Protein AF-A0A7S3TJ96-F1 (afdb_monomer_lite)

Radius of gyration: 15.46 Å; chains: 1; bounding box: 41×33×34 Å

Secondary structure (DSSP, 8-state):
---BTTBS-EEE-SSHHHHHHHSSSSEEEEEEEEE---SEEEE-SS--TT--HHHHHHTT-SEEEEE-TTSGGGTT-S--EEEEES-GGGEEEEEEEEEE----TT-TTTTTS-SSS-S--B-SPPEEE-TTS------

Sequence (139 aa):
SPKGWCGSAIYFSPTAHETNIKALGGRGFIIEAVVNLGRILHEGPYCDRSMNEHKLKAMGYDSITLDRGRIAECKYLAHCYEYVIYDRNQIVSMKGYKWHGTKHWWDPNAALSPMDGEAGIPDDAPLELDPNAIIDDCR

Foldseek 3Di:
DPQDLQGDWDKDWPDPLLVQLVDDPSWDKDKDFDFQFFAEAEDELRHDSPHAPVVQVVVVGAKYKYWNQCHDSNVQGNTTIMITGHDLVRTPWMWMFTWDADNDSHPPCPVVPPVPDDGTDRPDDIDTDDSPDDPPDDD

Structure (mmCIF, N/CA/C/O backbone):
data_AF-A0A7S3TJ96-F1
#
_entry.id   AF-A0A7S3TJ96-F1
#
loop_
_atom_site.group_PDB
_atom_site.id
_atom_site.type_symbol
_atom_site.label_atom_id
_atom_site.label_alt_id
_atom_site.label_comp_id
_atom_site.label_asym_id
_atom_site.label_entity_id
_atom_site.label_seq_id
_atom_site.pdbx_PDB_ins_code
_atom_site.Cartn_x
_atom_site.Cartn_y
_atom_site.Cartn_z
_atom_site.occupancy
_atom_site.B_iso_or_equiv
_atom_site.auth_seq_id
_atom_site.auth_comp_id
_atom_site.auth_asym_id
_atom_site.auth_atom_id
_atom_site.pdbx_PDB_model_num
ATOM 1 N N . SER A 1 1 ? -0.689 17.940 1.305 1.00 41.00 1 SER A N 1
ATOM 2 C CA . SER A 1 1 ? 0.166 16.760 1.076 1.00 41.00 1 SER A CA 1
ATOM 3 C C . SER A 1 1 ? 0.336 16.498 -0.407 1.00 41.00 1 SER A C 1
ATOM 5 O O . SER A 1 1 ? -0.630 16.710 -1.141 1.00 41.00 1 SER A O 1
ATOM 7 N N . PRO A 1 2 ? 1.522 16.072 -0.879 1.00 54.25 2 PRO A N 1
ATOM 8 C CA . PRO A 1 2 ? 1.654 15.556 -2.238 1.00 54.25 2 PRO A CA 1
ATOM 9 C C . PRO A 1 2 ? 0.719 14.350 -2.405 1.00 54.25 2 PRO A C 1
ATOM 11 O O . PRO A 1 2 ? 0.603 13.520 -1.507 1.00 54.25 2 PRO A O 1
ATOM 14 N N . LYS A 1 3 ? -0.004 14.287 -3.527 1.00 70.88 3 LYS A N 1
ATOM 15 C CA . LYS A 1 3 ? -0.914 13.173 -3.827 1.00 70.88 3 LYS A CA 1
ATOM 16 C C . LYS A 1 3 ? -0.095 11.964 -4.276 1.00 70.88 3 LYS A C 1
ATOM 18 O O . LYS A 1 3 ? 0.653 12.098 -5.249 1.00 70.88 3 LYS A O 1
ATOM 23 N N . GLY A 1 4 ? -0.273 10.815 -3.623 1.00 83.19 4 GLY A N 1
ATOM 24 C CA . GLY A 1 4 ? 0.269 9.536 -4.088 1.00 83.19 4 GLY A CA 1
ATOM 25 C C . GLY A 1 4 ? -0.361 9.085 -5.412 1.00 83.19 4 GLY A C 1
ATOM 26 O O . GLY A 1 4 ? -1.162 9.812 -6.016 1.00 83.19 4 GLY A O 1
ATOM 27 N N . TRP A 1 5 ? 0.004 7.890 -5.878 1.00 91.12 5 TRP A N 1
ATOM 28 C CA . TRP A 1 5 ? -0.488 7.344 -7.150 1.00 91.12 5 TRP A CA 1
ATOM 29 C C . TRP A 1 5 ? -2.006 7.151 -7.162 1.00 91.12 5 TRP A C 1
ATOM 31 O O . TRP A 1 5 ? -2.644 7.492 -8.149 1.00 91.12 5 TRP A O 1
ATOM 41 N N . CYS A 1 6 ? -2.584 6.727 -6.040 1.00 94.56 6 CYS A N 1
ATOM 42 C CA . CYS A 1 6 ? -4.025 6.624 -5.815 1.00 94.56 6 CYS A CA 1
ATOM 43 C C . CYS A 1 6 ? -4.588 7.815 -5.018 1.00 94.56 6 CYS A C 1
ATOM 45 O O . CYS A 1 6 ? -5.568 7.687 -4.304 1.00 94.56 6 CYS A O 1
ATOM 47 N N . GLY A 1 7 ? -3.965 8.995 -5.055 1.00 94.06 7 GLY A N 1
ATOM 48 C CA . GLY A 1 7 ? -4.441 10.135 -4.263 1.00 94.06 7 GLY A CA 1
ATOM 49 C C . GLY A 1 7 ? -3.993 10.102 -2.795 1.00 94.06 7 GLY A C 1
ATOM 50 O O . GLY A 1 7 ? -2.930 9.566 -2.466 1.00 94.06 7 GLY A O 1
ATOM 51 N N . SER A 1 8 ? -4.750 10.777 -1.926 1.00 93.69 8 SER A N 1
ATOM 52 C CA . SER A 1 8 ? -4.420 10.956 -0.503 1.00 93.69 8 SER A CA 1
ATOM 53 C C . SER A 1 8 ? -4.883 9.746 0.307 1.00 93.69 8 SER A C 1
ATOM 55 O O . SER A 1 8 ? -6.051 9.666 0.675 1.00 93.69 8 SER A O 1
ATOM 57 N N . ALA A 1 9 ? -3.968 8.817 0.557 1.00 94.69 9 ALA A N 1
ATOM 58 C CA . ALA A 1 9 ? -4.238 7.523 1.174 1.00 94.69 9 ALA A CA 1
ATOM 59 C C . ALA A 1 9 ? -3.044 7.074 2.034 1.00 94.69 9 ALA A C 1
ATOM 61 O O . ALA A 1 9 ? -2.016 7.758 2.069 1.00 94.69 9 ALA A O 1
ATOM 62 N N . ILE A 1 10 ? -3.168 5.920 2.688 1.00 96.12 10 ILE A N 1
ATOM 63 C CA . ILE A 1 10 ? -2.078 5.269 3.422 1.00 96.12 10 ILE A CA 1
ATOM 64 C C . ILE A 1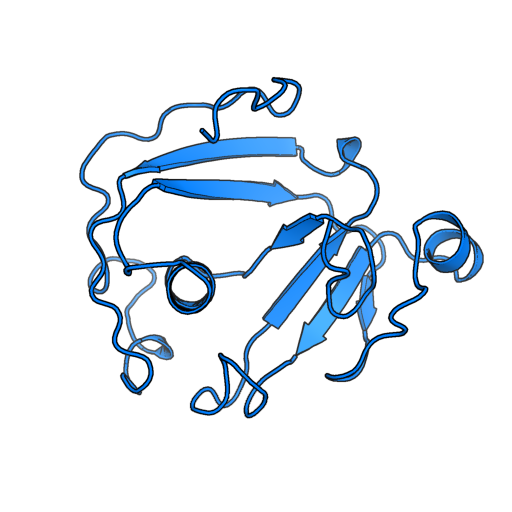 10 ? -1.539 4.133 2.549 1.00 96.12 10 ILE A C 1
ATOM 66 O O . ILE A 1 10 ? -2.308 3.283 2.101 1.00 96.12 10 ILE A O 1
ATOM 70 N N . TYR A 1 11 ? -0.231 4.141 2.292 1.00 95.62 11 TYR A N 1
ATOM 71 C CA . TYR A 1 11 ? 0.439 3.211 1.383 1.00 95.62 11 TYR A CA 1
ATOM 72 C C . TYR A 1 11 ? 1.380 2.305 2.171 1.00 95.62 11 TYR A C 1
ATOM 74 O O . TYR A 1 11 ? 2.209 2.790 2.941 1.00 95.62 11 TYR A O 1
ATOM 82 N N . PHE A 1 12 ? 1.290 1.005 1.923 1.00 96.44 12 PHE A N 1
ATOM 83 C CA . PHE A 1 12 ? 2.164 -0.010 2.497 1.00 96.44 12 PHE A CA 1
ATOM 84 C C . PHE A 1 12 ? 2.923 -0.715 1.383 1.00 96.44 12 PHE A C 1
ATOM 86 O O . PHE A 1 12 ? 2.353 -1.015 0.336 1.00 96.44 12 PHE A O 1
ATOM 93 N N . SER A 1 13 ? 4.202 -0.999 1.612 1.00 94.62 13 SER A N 1
ATOM 94 C CA . SER A 1 13 ? 4.948 -1.965 0.802 1.00 94.62 13 SER A CA 1
ATOM 95 C C . SER A 1 13 ? 5.014 -3.291 1.565 1.00 94.62 13 SER A C 1
ATOM 97 O O . SER A 1 13 ? 5.120 -3.257 2.792 1.00 94.62 13 SER A O 1
ATOM 99 N N . PRO A 1 14 ? 4.955 -4.452 0.893 1.00 91.94 14 PRO A N 1
ATOM 100 C CA . PRO A 1 14 ? 4.975 -5.742 1.579 1.00 91.94 14 PRO A CA 1
ATOM 101 C C . PRO A 1 14 ? 6.326 -6.066 2.223 1.00 91.94 14 PRO A C 1
ATOM 103 O O . PRO A 1 14 ? 6.390 -6.953 3.069 1.00 91.94 14 PRO A O 1
ATOM 106 N N . THR A 1 15 ? 7.401 -5.362 1.848 1.00 87.94 15 THR A N 1
ATOM 107 C CA . THR A 1 15 ? 8.738 -5.587 2.407 1.00 87.94 15 THR A CA 1
ATOM 108 C C . THR A 1 15 ? 9.385 -4.318 2.964 1.00 87.94 15 THR A C 1
ATOM 110 O O . THR A 1 15 ? 9.168 -3.193 2.492 1.00 87.94 15 THR A O 1
ATOM 113 N N . ALA A 1 16 ? 10.260 -4.509 3.955 1.00 86.75 16 ALA A N 1
ATOM 114 C CA . ALA A 1 16 ? 11.108 -3.449 4.495 1.00 86.75 16 ALA A CA 1
ATOM 115 C C . ALA A 1 16 ? 12.031 -2.855 3.417 1.00 86.75 16 ALA A C 1
ATOM 117 O O . ALA A 1 16 ? 12.238 -1.645 3.375 1.00 86.75 16 ALA A O 1
ATOM 118 N N . HIS A 1 17 ? 12.523 -3.681 2.487 1.00 81.62 17 HIS A N 1
ATOM 119 C CA . HIS A 1 17 ? 13.337 -3.221 1.364 1.00 81.62 17 HIS A CA 1
ATOM 120 C C . HIS A 1 17 ? 12.568 -2.258 0.447 1.00 81.62 17 HIS A C 1
ATOM 122 O O . HIS A 1 17 ? 13.033 -1.148 0.186 1.00 81.62 17 HIS A O 1
ATOM 128 N N . GLU A 1 18 ? 11.368 -2.634 -0.002 1.00 85.44 18 GLU A N 1
ATOM 129 C CA . GLU A 1 18 ? 10.531 -1.762 -0.837 1.00 85.44 18 GLU A CA 1
ATOM 130 C C . GLU A 1 18 ? 10.073 -0.499 -0.094 1.00 85.44 18 GLU A C 1
ATOM 132 O O . GLU A 1 18 ? 9.809 0.530 -0.720 1.00 85.44 18 GLU A O 1
ATOM 137 N N . THR A 1 19 ? 9.998 -0.548 1.235 1.00 88.31 19 THR A N 1
ATOM 138 C CA . THR A 1 19 ? 9.797 0.645 2.067 1.00 88.31 19 THR A CA 1
ATOM 139 C C . THR A 1 19 ? 11.055 1.522 2.060 1.00 88.31 19 THR A C 1
ATOM 141 O O . THR A 1 19 ? 10.984 2.730 1.836 1.00 88.31 19 THR A O 1
ATOM 144 N N . ASN A 1 20 ? 12.237 0.921 2.206 1.00 84.88 20 ASN A N 1
ATOM 145 C CA . ASN A 1 20 ? 13.524 1.613 2.233 1.00 84.88 20 ASN A CA 1
ATOM 146 C C . ASN A 1 20 ? 13.877 2.309 0.905 1.00 84.88 20 ASN A C 1
ATOM 148 O O . ASN A 1 20 ? 14.415 3.415 0.928 1.00 84.88 20 ASN A O 1
ATOM 152 N N . ILE A 1 21 ? 13.545 1.733 -0.260 1.00 83.38 21 ILE A N 1
ATOM 153 C CA . ILE A 1 21 ? 13.783 2.410 -1.555 1.00 83.38 21 ILE A CA 1
ATOM 154 C C . ILE A 1 21 ? 13.001 3.732 -1.675 1.00 83.38 21 ILE A C 1
ATOM 156 O O . ILE A 1 21 ? 13.443 4.642 -2.382 1.00 83.38 21 ILE A O 1
ATOM 160 N N . LYS A 1 22 ? 11.870 3.849 -0.961 1.00 82.25 22 LYS A N 1
ATOM 161 C CA . LYS A 1 22 ? 11.012 5.045 -0.904 1.00 82.25 22 LYS A CA 1
ATOM 162 C C . LYS A 1 22 ? 11.477 6.044 0.163 1.00 82.25 22 LYS A C 1
ATOM 164 O O . LYS A 1 22 ? 11.104 7.214 0.107 1.00 82.25 22 LYS A O 1
ATOM 169 N N . ALA A 1 23 ? 12.316 5.613 1.105 1.00 82.44 23 ALA A N 1
ATOM 170 C CA . ALA A 1 23 ? 12.817 6.448 2.186 1.00 82.44 23 ALA A CA 1
ATOM 171 C C . ALA A 1 23 ? 13.866 7.476 1.717 1.00 82.44 23 ALA A C 1
ATOM 173 O O . ALA A 1 23 ? 14.649 7.283 0.770 1.00 82.44 23 ALA A O 1
ATOM 174 N N . LEU A 1 24 ? 13.921 8.596 2.439 1.00 77.06 24 LEU A N 1
ATOM 175 C CA . LEU A 1 24 ? 14.969 9.600 2.288 1.00 77.06 24 LEU A CA 1
ATOM 176 C C . LEU A 1 24 ? 16.196 9.161 3.102 1.00 77.06 24 LEU A C 1
ATOM 178 O O . LEU A 1 24 ? 16.121 9.001 4.311 1.00 77.06 24 LEU A O 1
ATOM 182 N N . GLY A 1 25 ? 17.337 8.947 2.442 1.00 70.88 25 GLY A N 1
ATOM 183 C CA . GLY A 1 25 ? 18.625 8.713 3.117 1.00 70.88 25 GLY A CA 1
ATOM 184 C C . GLY A 1 25 ? 18.935 7.277 3.568 1.00 70.88 25 GLY A C 1
ATOM 185 O O . GLY A 1 25 ? 20.056 7.033 4.003 1.00 70.88 25 GLY A O 1
ATOM 186 N N . GLY A 1 26 ? 18.010 6.319 3.427 1.00 70.25 26 GLY A N 1
ATOM 187 C CA . GLY A 1 26 ? 18.255 4.885 3.686 1.00 70.25 26 GLY A CA 1
ATOM 188 C C . GLY A 1 26 ? 18.429 4.491 5.159 1.00 70.25 26 GLY A C 1
ATOM 189 O O . GLY A 1 26 ? 18.628 3.321 5.464 1.00 70.25 26 GLY A O 1
ATOM 190 N N . ARG A 1 27 ? 18.339 5.454 6.078 1.00 77.12 27 ARG A N 1
ATOM 191 C CA . ARG A 1 27 ? 18.403 5.260 7.529 1.00 77.12 27 ARG A CA 1
ATOM 192 C C . ARG A 1 27 ? 17.190 5.917 8.167 1.00 77.12 27 ARG A C 1
ATOM 194 O O . ARG A 1 27 ? 16.749 6.959 7.687 1.00 77.12 27 ARG A O 1
ATOM 201 N N . GLY A 1 28 ? 16.680 5.341 9.247 1.00 83.06 28 GLY A N 1
ATOM 202 C CA . GLY A 1 28 ? 15.552 5.912 9.971 1.00 83.06 28 GLY A CA 1
ATOM 203 C C . GLY A 1 28 ? 14.792 4.861 10.757 1.00 83.06 28 GLY A C 1
ATOM 204 O O . GLY A 1 28 ? 15.383 4.076 11.492 1.00 83.06 28 GLY A O 1
ATOM 205 N N . PHE A 1 29 ? 13.477 4.865 10.602 1.00 86.88 29 PHE A N 1
ATOM 206 C CA . PHE A 1 29 ? 12.568 3.995 11.327 1.00 86.88 29 PHE A CA 1
ATOM 207 C C . PHE A 1 29 ? 11.557 3.413 10.341 1.00 86.88 29 PHE A C 1
ATOM 209 O O . PHE A 1 29 ? 11.007 4.152 9.522 1.00 86.88 29 PHE A O 1
ATOM 216 N N . ILE A 1 30 ? 11.341 2.101 10.391 1.00 88.81 30 ILE A N 1
ATOM 217 C CA . ILE A 1 30 ? 10.302 1.431 9.607 1.00 88.81 30 ILE A CA 1
ATOM 218 C C . ILE A 1 30 ? 9.165 1.054 10.545 1.00 88.81 30 ILE A C 1
ATOM 220 O O . ILE A 1 30 ? 9.392 0.569 11.652 1.00 88.81 30 ILE A O 1
ATOM 224 N N . ILE A 1 31 ? 7.941 1.277 10.071 1.00 93.19 31 ILE A N 1
ATOM 225 C CA . ILE A 1 31 ? 6.718 0.813 10.712 1.00 93.19 31 ILE A CA 1
ATOM 226 C C . ILE A 1 31 ? 6.233 -0.415 9.949 1.00 93.19 31 ILE A C 1
ATOM 228 O O . ILE A 1 31 ? 5.957 -0.343 8.752 1.00 93.19 31 ILE A O 1
ATOM 232 N N . GLU A 1 32 ? 6.105 -1.529 10.654 1.00 93.12 32 GLU A N 1
ATOM 233 C CA . GLU A 1 32 ? 5.421 -2.725 10.186 1.00 93.12 32 GLU A CA 1
ATOM 234 C C . GLU A 1 32 ? 3.990 -2.707 10.722 1.00 93.12 32 GLU A C 1
ATOM 236 O O . GLU A 1 32 ? 3.767 -2.489 11.915 1.00 93.12 32 GLU A O 1
ATOM 241 N N . ALA A 1 33 ? 3.020 -2.926 9.839 1.00 95.69 33 ALA A N 1
ATOM 242 C CA . ALA A 1 33 ? 1.609 -2.896 10.185 1.00 95.69 33 ALA A CA 1
ATOM 243 C C . ALA A 1 33 ? 0.912 -4.183 9.749 1.00 95.69 33 ALA A C 1
ATOM 245 O O . ALA A 1 33 ? 1.144 -4.686 8.648 1.00 95.69 33 ALA A O 1
ATOM 246 N N . VAL A 1 34 ? 0.002 -4.671 10.588 1.00 97.31 34 VAL A N 1
ATOM 247 C CA . VAL A 1 34 ? -0.997 -5.659 10.181 1.00 97.31 34 VAL A CA 1
ATOM 248 C C . VAL A 1 34 ? -2.216 -4.893 9.690 1.00 97.31 34 VAL A C 1
ATOM 250 O O . VAL A 1 34 ? -2.807 -4.116 10.438 1.00 97.31 34 VAL A O 1
ATOM 253 N N . VAL A 1 35 ? -2.591 -5.099 8.428 1.00 97.56 35 VAL A N 1
ATOM 254 C CA . VAL A 1 35 ? -3.652 -4.335 7.761 1.00 97.56 35 VAL A CA 1
ATOM 255 C C . VAL A 1 35 ? -4.731 -5.276 7.235 1.00 97.56 35 VAL A C 1
ATOM 257 O O . VAL A 1 35 ? -4.443 -6.252 6.546 1.00 97.56 35 VAL A O 1
ATOM 260 N N . ASN A 1 36 ? -5.991 -4.967 7.527 1.00 98.25 36 ASN A N 1
ATOM 261 C CA . ASN A 1 36 ? -7.147 -5.633 6.948 1.00 98.25 36 ASN A CA 1
ATOM 262 C C . ASN A 1 36 ? -7.474 -5.040 5.570 1.00 98.25 36 ASN A C 1
ATOM 264 O O . ASN A 1 36 ? -8.048 -3.955 5.449 1.00 98.25 36 ASN A O 1
ATOM 268 N N . LEU A 1 37 ? -7.125 -5.777 4.519 1.00 98.00 37 LEU A N 1
ATOM 269 C CA . LEU A 1 37 ? -7.293 -5.326 3.137 1.00 98.00 37 LEU A CA 1
ATOM 270 C C . LEU A 1 37 ? -8.711 -5.534 2.584 1.00 98.00 37 LEU A C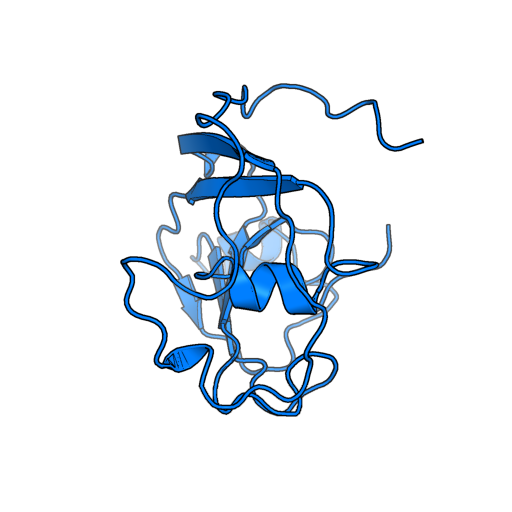 1
ATOM 272 O O . LEU A 1 37 ? -9.068 -4.892 1.596 1.00 98.00 37 LEU A O 1
ATOM 276 N N . GLY A 1 38 ? -9.531 -6.389 3.202 1.00 98.19 38 GLY A N 1
ATOM 277 C CA . GLY A 1 38 ? -10.878 -6.692 2.711 1.00 98.19 38 GLY A CA 1
ATOM 278 C C . GLY A 1 38 ? -10.898 -7.093 1.227 1.00 98.19 38 GLY A C 1
ATOM 279 O O . GLY A 1 38 ? -10.065 -7.879 0.773 1.00 98.19 38 GLY A O 1
ATOM 280 N N . ARG A 1 39 ? -11.856 -6.556 0.459 1.00 98.56 39 ARG A N 1
ATOM 281 C CA . ARG A 1 39 ? -11.912 -6.738 -1.000 1.00 98.56 39 ARG A CA 1
ATOM 282 C C . ARG A 1 39 ? -10.924 -5.805 -1.691 1.00 98.56 39 ARG A C 1
ATOM 284 O O . ARG A 1 39 ? -11.066 -4.586 -1.620 1.00 98.56 39 ARG A O 1
ATOM 291 N N . ILE A 1 40 ? -9.967 -6.382 -2.406 1.00 98.44 40 ILE A N 1
ATOM 292 C CA . ILE A 1 40 ? -8.890 -5.635 -3.060 1.00 98.44 40 ILE A CA 1
ATOM 293 C C . ILE A 1 40 ? -9.280 -5.307 -4.503 1.00 98.44 40 ILE A C 1
ATOM 295 O O . ILE A 1 40 ? -9.618 -6.200 -5.283 1.00 98.44 40 ILE A O 1
ATOM 299 N N . LEU A 1 41 ? -9.216 -4.028 -4.865 1.00 98.25 41 LEU A N 1
ATOM 300 C CA . LEU A 1 41 ? -9.218 -3.593 -6.257 1.00 98.25 41 LEU A CA 1
ATOM 301 C C . LEU A 1 41 ? -7.798 -3.732 -6.814 1.00 98.25 41 LEU A C 1
ATOM 303 O O . LEU A 1 41 ? -6.859 -3.149 -6.277 1.00 98.25 41 LEU A O 1
ATOM 307 N N . HIS A 1 42 ? -7.639 -4.492 -7.893 1.00 97.44 42 HIS A N 1
ATOM 308 C CA . HIS A 1 42 ? -6.357 -4.629 -8.578 1.00 97.44 42 HIS A CA 1
ATOM 309 C C . HIS A 1 42 ? -6.252 -3.571 -9.673 1.00 97.44 42 HIS A C 1
ATOM 311 O O . HIS A 1 42 ? -6.967 -3.642 -10.672 1.00 97.44 42 HIS A O 1
ATOM 317 N N . GLU A 1 43 ? -5.368 -2.600 -9.475 1.00 94.31 43 GLU A N 1
ATOM 318 C CA . GLU A 1 43 ? -5.107 -1.526 -10.428 1.00 94.31 43 GLU A CA 1
ATOM 319 C C . GLU A 1 43 ? -3.805 -1.759 -11.196 1.00 94.31 43 GLU A C 1
ATOM 321 O O . GLU A 1 43 ? -2.895 -2.472 -10.761 1.00 94.31 43 GLU A O 1
ATOM 326 N N . GLY A 1 44 ? -3.707 -1.113 -12.358 1.00 89.69 44 GLY A N 1
ATOM 327 C CA . GLY A 1 44 ? -2.441 -0.994 -13.073 1.00 89.69 44 GLY A CA 1
ATOM 328 C C . GLY A 1 44 ? -1.433 -0.101 -12.328 1.00 89.69 44 GLY A C 1
ATOM 329 O O . GLY A 1 44 ? -1.752 0.508 -11.306 1.00 89.69 44 GLY A O 1
ATOM 330 N N . PRO A 1 45 ? -0.213 0.069 -12.869 1.00 87.94 45 PRO A N 1
ATOM 331 C CA . PRO A 1 45 ? 0.832 0.876 -12.228 1.00 87.94 45 PRO A CA 1
ATOM 332 C C . PRO A 1 45 ? 0.475 2.364 -12.066 1.00 87.94 45 PRO A C 1
ATOM 334 O O . PRO A 1 45 ? 1.127 3.088 -11.311 1.00 87.94 45 PRO A O 1
ATOM 337 N N . TYR A 1 46 ? -0.534 2.830 -12.804 1.00 88.31 46 TYR A N 1
ATOM 338 C CA . TYR A 1 46 ? -1.028 4.199 -12.794 1.00 88.31 46 TYR A CA 1
ATOM 339 C C . TYR A 1 46 ? -2.483 4.206 -12.326 1.00 88.31 46 TYR A C 1
ATOM 341 O O . TYR A 1 46 ? -3.404 4.019 -13.113 1.00 88.31 46 TYR A O 1
ATOM 349 N N . CYS A 1 47 ? -2.666 4.418 -11.029 1.00 91.00 47 CYS A N 1
ATOM 350 C CA . CYS A 1 47 ? -3.970 4.542 -10.386 1.00 91.00 47 CYS A CA 1
ATOM 351 C C . CYS A 1 47 ? -4.616 5.917 -10.666 1.00 91.00 47 CYS A C 1
ATOM 353 O O . CYS A 1 47 ? -3.925 6.886 -11.006 1.00 91.00 47 CYS A O 1
ATOM 355 N N . ASP A 1 48 ? -5.941 6.037 -10.503 1.00 92.12 48 ASP A N 1
ATOM 356 C CA . ASP A 1 48 ? -6.622 7.341 -10.534 1.00 92.12 48 ASP A CA 1
ATOM 357 C C . ASP A 1 48 ? -6.083 8.227 -9.397 1.00 92.12 48 ASP A C 1
ATOM 359 O O . ASP A 1 48 ? -6.339 8.000 -8.215 1.00 92.12 48 ASP A O 1
ATOM 363 N N . ARG A 1 49 ? -5.373 9.307 -9.743 1.00 92.44 49 ARG A N 1
ATOM 364 C CA . ARG A 1 49 ? -4.805 10.250 -8.758 1.00 92.44 49 ARG A CA 1
ATOM 365 C C . ARG A 1 49 ? -5.857 11.039 -7.976 1.00 92.44 49 ARG A C 1
ATOM 367 O O . ARG A 1 49 ? -5.516 11.770 -7.042 1.00 92.44 49 ARG A O 1
ATOM 374 N N . SER A 1 50 ? -7.117 10.959 -8.392 1.00 94.75 50 SER A N 1
ATOM 375 C CA . SER A 1 50 ? -8.278 11.504 -7.695 1.00 94.75 50 SER A CA 1
ATOM 376 C C . SER A 1 50 ? -9.089 10.433 -6.958 1.00 94.75 50 SER A C 1
ATOM 378 O O . SER A 1 50 ? -10.201 10.730 -6.508 1.00 94.75 50 SER A O 1
ATOM 380 N N . MET A 1 51 ? -8.565 9.209 -6.845 1.00 95.94 51 MET A N 1
ATOM 381 C CA . MET A 1 51 ? -9.164 8.146 -6.048 1.00 95.94 51 MET A CA 1
ATOM 382 C C . MET A 1 51 ? -9.241 8.560 -4.572 1.00 95.94 51 MET A C 1
ATOM 384 O O . MET A 1 51 ? -8.437 9.349 -4.066 1.00 95.94 51 MET A O 1
ATOM 388 N N . ASN A 1 52 ? -10.301 8.101 -3.915 1.00 96.56 52 ASN A N 1
ATOM 389 C CA . ASN A 1 52 ? -10.592 8.337 -2.508 1.00 96.56 52 ASN A CA 1
ATOM 390 C C . ASN A 1 52 ? -11.452 7.187 -1.964 1.00 96.56 52 ASN A C 1
ATOM 392 O O . ASN A 1 52 ? -11.945 6.360 -2.735 1.00 96.56 52 ASN A O 1
ATOM 396 N N . GLU A 1 53 ? -11.669 7.168 -0.648 1.00 96.81 53 GLU A N 1
ATOM 397 C CA . GLU A 1 53 ? -12.472 6.138 0.019 1.00 96.81 53 GLU A CA 1
ATOM 398 C C . GLU A 1 53 ? -13.874 5.995 -0.584 1.00 96.81 53 GLU A C 1
ATOM 400 O O . GLU A 1 53 ? -14.316 4.887 -0.876 1.00 96.81 53 GLU A O 1
ATOM 405 N N . HIS A 1 54 ? -14.566 7.115 -0.813 1.00 97.81 54 HIS A N 1
ATOM 406 C CA . HIS A 1 54 ? -15.944 7.110 -1.298 1.00 97.81 54 HIS A CA 1
ATOM 407 C C . HIS A 1 54 ? -16.066 6.428 -2.667 1.00 97.81 54 HIS A C 1
ATOM 409 O O . HIS A 1 54 ? -16.932 5.576 -2.854 1.00 97.81 54 HIS A O 1
ATOM 415 N N . LYS A 1 55 ? -15.172 6.758 -3.607 1.00 97.81 55 LYS A N 1
ATOM 416 C CA . LYS A 1 55 ? -15.109 6.109 -4.924 1.00 97.81 55 LYS A CA 1
ATOM 417 C C . LYS A 1 55 ? -14.816 4.616 -4.798 1.00 97.81 55 LYS A C 1
ATOM 419 O O . LYS A 1 55 ? -15.521 3.813 -5.402 1.00 97.81 55 LYS A O 1
ATOM 424 N N . LEU A 1 56 ? -13.822 4.247 -3.988 1.00 98.19 56 LEU A N 1
ATOM 425 C CA . LEU A 1 56 ? -13.425 2.851 -3.812 1.00 98.19 56 LEU A CA 1
ATOM 426 C C . LEU A 1 56 ? -14.573 2.005 -3.236 1.00 98.19 56 LEU A C 1
ATOM 428 O O . LEU A 1 56 ? -14.887 0.932 -3.753 1.00 98.19 56 LEU A O 1
ATOM 432 N N . LYS A 1 57 ? -15.260 2.528 -2.216 1.00 98.12 57 LYS A N 1
ATOM 433 C CA . LYS A 1 57 ? -16.423 1.878 -1.601 1.00 98.12 57 LYS A CA 1
ATOM 434 C C . LYS A 1 57 ? -17.610 1.803 -2.559 1.00 98.12 57 LYS A C 1
ATOM 436 O O . LYS A 1 57 ? -18.282 0.776 -2.588 1.00 98.12 57 LYS A O 1
ATOM 441 N N . ALA A 1 58 ? -17.840 2.831 -3.381 1.00 98.38 58 ALA A N 1
ATOM 442 C CA . ALA A 1 58 ? -18.874 2.809 -4.420 1.00 98.38 58 ALA A CA 1
ATOM 443 C C . ALA A 1 58 ? -18.616 1.728 -5.487 1.00 98.38 58 ALA A C 1
ATOM 445 O O . ALA A 1 58 ? -19.562 1.156 -6.023 1.00 98.38 58 ALA A O 1
ATOM 446 N N . MET A 1 59 ? -17.348 1.403 -5.753 1.00 98.06 59 MET A N 1
ATOM 447 C CA . MET A 1 59 ? -16.949 0.275 -6.606 1.00 98.06 59 MET A CA 1
ATOM 448 C C . MET A 1 59 ? -17.054 -1.086 -5.896 1.00 98.06 59 MET A C 1
ATOM 450 O O . MET A 1 59 ? -16.910 -2.123 -6.537 1.00 98.06 59 MET A O 1
ATOM 454 N N . GLY A 1 60 ? -17.319 -1.104 -4.586 1.00 98.44 60 GLY A N 1
ATOM 455 C CA . GLY A 1 60 ? -17.435 -2.325 -3.795 1.00 98.44 60 GLY A CA 1
ATOM 456 C C . GLY A 1 60 ? -16.097 -2.898 -3.332 1.00 98.44 60 GLY A C 1
ATOM 457 O O . GLY A 1 60 ? -16.013 -4.104 -3.119 1.00 98.44 60 GLY A O 1
ATOM 458 N N . TYR A 1 61 ? -15.070 -2.068 -3.160 1.00 98.75 61 TYR A N 1
ATOM 459 C CA . TYR A 1 61 ? -13.758 -2.490 -2.667 1.00 98.75 61 TYR A CA 1
ATOM 460 C C . TYR A 1 61 ? -13.390 -1.780 -1.360 1.00 98.75 61 TYR A C 1
ATOM 462 O O . TYR A 1 61 ? -13.962 -0.750 -1.002 1.00 98.75 61 TYR A O 1
ATOM 470 N N . ASP A 1 62 ? -12.438 -2.358 -0.635 1.00 98.56 62 ASP A N 1
ATOM 471 C CA . ASP A 1 62 ? -11.972 -1.903 0.677 1.00 98.56 62 ASP A CA 1
ATOM 472 C C . ASP A 1 62 ? -10.509 -1.444 0.653 1.00 98.56 62 ASP A C 1
ATOM 474 O O . ASP A 1 62 ? -10.095 -0.645 1.489 1.00 98.56 62 ASP A O 1
ATOM 478 N N . SER A 1 63 ? -9.725 -1.920 -0.312 1.00 98.62 63 SER A N 1
ATOM 479 C CA . SER A 1 63 ? -8.341 -1.500 -0.539 1.00 98.62 63 SER A CA 1
ATOM 480 C C . SER A 1 63 ? -7.984 -1.571 -2.023 1.00 98.62 63 SER A C 1
ATOM 482 O O . SER A 1 63 ? -8.756 -2.082 -2.838 1.00 98.62 63 SER A O 1
ATOM 484 N N . ILE A 1 64 ? -6.816 -1.041 -2.377 1.00 98.50 64 ILE A N 1
ATOM 485 C CA . ILE A 1 64 ? -6.244 -1.136 -3.722 1.00 98.50 64 ILE A CA 1
ATOM 486 C C . ILE A 1 64 ? -4.895 -1.837 -3.620 1.00 98.50 64 ILE A C 1
ATOM 488 O O . ILE A 1 64 ? -4.133 -1.574 -2.689 1.00 98.50 64 ILE A O 1
ATOM 492 N N . THR A 1 65 ? -4.576 -2.683 -4.593 1.00 97.69 65 THR A N 1
ATOM 493 C CA . THR A 1 65 ? -3.195 -3.084 -4.855 1.00 97.69 65 THR A CA 1
ATOM 494 C C . THR A 1 65 ? -2.760 -2.604 -6.229 1.00 97.69 65 THR A C 1
ATOM 496 O O . THR A 1 65 ? -3.545 -2.616 -7.179 1.00 97.69 65 THR A O 1
ATOM 499 N N . LEU A 1 66 ? -1.508 -2.173 -6.317 1.00 95.06 66 LEU A N 1
ATOM 500 C CA . LEU A 1 66 ? -0.856 -1.802 -7.562 1.00 95.06 66 LEU A CA 1
ATOM 501 C C . LEU A 1 66 ? 0.547 -2.399 -7.603 1.00 95.06 66 LEU A C 1
ATOM 503 O O . LEU A 1 66 ? 1.212 -2.517 -6.575 1.00 95.06 66 LEU A O 1
ATOM 507 N N . ASP A 1 67 ? 1.002 -2.735 -8.804 1.00 94.12 67 ASP A N 1
ATOM 508 C CA . ASP A 1 67 ? 2.384 -3.120 -9.067 1.00 94.12 67 ASP A CA 1
ATOM 509 C C . ASP A 1 67 ? 3.073 -2.013 -9.864 1.00 94.12 67 ASP A C 1
ATOM 511 O O . ASP A 1 67 ? 2.716 -1.744 -11.011 1.00 94.12 67 ASP A O 1
ATOM 515 N N . ARG A 1 68 ? 4.062 -1.357 -9.250 1.00 92.06 68 ARG A N 1
ATOM 516 C CA . ARG A 1 68 ? 4.849 -0.281 -9.872 1.00 92.06 68 ARG A CA 1
ATOM 517 C C . ARG A 1 68 ? 6.232 -0.724 -10.318 1.00 92.06 68 ARG A C 1
ATOM 519 O O . ARG A 1 68 ? 7.110 0.123 -10.507 1.00 92.06 68 ARG A O 1
ATOM 526 N N . GLY A 1 69 ? 6.447 -2.027 -10.484 1.00 91.75 69 GLY A N 1
ATOM 527 C CA . GLY A 1 69 ? 7.667 -2.555 -11.079 1.00 91.75 69 GLY A CA 1
ATOM 528 C C . GLY A 1 69 ? 8.053 -1.777 -12.340 1.00 91.75 69 GLY A C 1
ATOM 529 O O . GLY A 1 69 ? 7.209 -1.396 -13.152 1.00 91.75 69 GLY A O 1
ATOM 530 N N . ARG A 1 70 ? 9.349 -1.498 -12.491 1.00 89.44 70 ARG A N 1
ATOM 531 C CA . ARG A 1 70 ? 9.930 -0.749 -13.621 1.00 89.44 70 ARG A CA 1
ATOM 532 C C . ARG A 1 70 ? 9.515 0.725 -13.731 1.00 89.44 70 ARG A C 1
ATOM 534 O O . ARG A 1 70 ? 9.886 1.376 -14.708 1.00 89.44 70 ARG A O 1
ATOM 541 N N . ILE A 1 71 ? 8.838 1.291 -12.731 1.00 89.25 71 ILE A N 1
ATOM 542 C CA . ILE A 1 71 ? 8.369 2.684 -12.754 1.00 89.25 71 ILE A CA 1
ATOM 543 C C . ILE A 1 71 ? 8.945 3.481 -11.580 1.00 89.25 71 ILE A C 1
ATOM 545 O O . ILE A 1 71 ? 8.961 3.031 -10.437 1.00 89.25 71 ILE A O 1
ATOM 549 N N . ALA A 1 72 ? 9.397 4.705 -11.880 1.00 87.31 72 ALA A N 1
ATOM 550 C CA . ALA A 1 72 ? 9.890 5.687 -10.913 1.00 87.31 72 ALA A CA 1
ATOM 551 C C . ALA A 1 72 ? 10.966 5.119 -9.961 1.00 87.31 72 ALA A C 1
ATOM 553 O O . ALA A 1 72 ? 12.013 4.658 -10.422 1.00 87.31 72 ALA A O 1
ATOM 554 N N . GLU A 1 73 ? 10.751 5.172 -8.648 1.00 83.94 73 GLU A N 1
ATOM 555 C CA . GLU A 1 73 ? 11.680 4.661 -7.638 1.00 83.94 73 GLU A CA 1
ATOM 556 C C . GLU A 1 73 ? 11.859 3.136 -7.691 1.00 83.94 73 GLU A C 1
ATOM 558 O O . GLU A 1 73 ? 12.892 2.635 -7.256 1.00 83.94 73 GLU A O 1
ATOM 563 N N . CYS A 1 74 ? 10.919 2.412 -8.304 1.00 86.25 74 CYS A N 1
ATOM 564 C CA . CYS A 1 74 ? 10.976 0.966 -8.493 1.00 86.25 74 CYS A CA 1
ATOM 565 C C . CYS A 1 74 ? 11.510 0.556 -9.881 1.00 86.25 74 CYS A C 1
ATOM 567 O O . CYS A 1 74 ? 11.330 -0.588 -10.297 1.00 86.25 74 CYS A O 1
ATOM 569 N N . LYS A 1 75 ? 12.165 1.459 -10.633 1.00 86.81 75 LYS A N 1
ATOM 570 C CA . LYS A 1 75 ? 12.584 1.214 -12.033 1.00 86.81 75 LYS A CA 1
ATOM 571 C C . LYS A 1 75 ? 13.457 -0.030 -12.271 1.00 86.81 75 LYS A C 1
ATOM 573 O O . LYS A 1 75 ? 13.511 -0.514 -13.399 1.00 86.81 75 LYS A O 1
ATOM 578 N N . TYR A 1 76 ? 14.127 -0.539 -11.238 1.00 83.50 76 TYR A N 1
ATOM 579 C CA . TYR A 1 76 ? 14.992 -1.724 -11.317 1.00 83.50 76 TYR A CA 1
ATOM 580 C C . TYR A 1 76 ? 14.363 -2.992 -10.737 1.00 83.50 76 TYR A C 1
ATOM 582 O O . TYR A 1 76 ? 14.954 -4.061 -10.842 1.00 83.50 76 TYR A O 1
ATOM 590 N N . LEU A 1 77 ? 13.162 -2.890 -10.169 1.00 82.44 77 LEU A N 1
ATOM 591 C CA . LEU A 1 77 ? 12.429 -4.033 -9.649 1.00 82.44 77 LEU A CA 1
ATOM 592 C C . LEU A 1 77 ? 11.450 -4.538 -10.709 1.00 82.44 77 LEU A C 1
ATOM 594 O O . LEU A 1 77 ? 10.770 -3.745 -11.366 1.00 82.44 77 LEU A O 1
ATOM 598 N N . ALA A 1 78 ? 11.384 -5.860 -10.887 1.00 87.62 78 ALA A N 1
ATOM 599 C CA . ALA A 1 78 ? 10.407 -6.482 -11.781 1.00 87.62 78 ALA A CA 1
ATOM 600 C C . ALA A 1 78 ? 8.974 -6.262 -11.279 1.00 87.62 78 ALA A C 1
ATOM 602 O O . ALA A 1 78 ? 8.099 -5.966 -12.087 1.00 87.62 78 ALA A O 1
ATOM 603 N N . HIS A 1 79 ? 8.798 -6.337 -9.959 1.00 87.94 79 HIS A N 1
ATOM 604 C CA . HIS A 1 79 ? 7.566 -6.052 -9.236 1.00 87.94 79 HIS A CA 1
ATOM 605 C C . HIS A 1 79 ? 7.868 -5.094 -8.085 1.00 87.94 79 HIS A C 1
ATOM 607 O O . HIS A 1 79 ? 8.949 -5.151 -7.502 1.00 87.94 79 HIS A O 1
ATOM 613 N N . CYS A 1 80 ? 6.934 -4.206 -7.778 1.00 90.12 80 CYS A N 1
ATOM 614 C CA . CYS A 1 80 ? 7.013 -3.286 -6.650 1.00 90.12 80 CYS A CA 1
ATOM 615 C C . CYS A 1 80 ? 5.598 -3.034 -6.152 1.00 90.12 80 CYS A C 1
ATOM 617 O O . CYS A 1 80 ? 4.926 -2.104 -6.611 1.00 90.12 80 CYS A O 1
ATOM 619 N N . TYR A 1 81 ? 5.126 -3.921 -5.284 1.00 93.50 81 TYR A N 1
ATOM 620 C CA . TYR A 1 81 ? 3.733 -3.904 -4.869 1.00 93.50 81 TYR A CA 1
ATOM 621 C C . TYR A 1 81 ? 3.489 -2.822 -3.824 1.00 93.50 81 TYR A C 1
ATOM 623 O O . TYR A 1 81 ? 4.288 -2.605 -2.912 1.00 93.50 81 TYR A O 1
ATOM 631 N N . GLU A 1 82 ? 2.341 -2.169 -3.935 1.00 94.88 82 GLU A N 1
ATOM 632 C CA . GLU A 1 82 ? 1.804 -1.315 -2.887 1.00 94.88 82 GLU A CA 1
ATOM 633 C C . GLU A 1 82 ? 0.379 -1.739 -2.552 1.00 94.88 82 GLU A C 1
ATOM 635 O O . GLU A 1 82 ? -0.401 -2.113 -3.431 1.00 94.88 82 GLU A O 1
ATOM 640 N N . TYR A 1 83 ? 0.044 -1.648 -1.269 1.00 97.62 83 TYR A N 1
ATOM 641 C CA . TYR A 1 83 ? -1.309 -1.804 -0.755 1.00 97.62 83 TYR A CA 1
ATOM 642 C C . TYR A 1 83 ? -1.781 -0.470 -0.205 1.00 97.62 83 TYR A C 1
ATOM 644 O O . TYR A 1 83 ? -1.076 0.178 0.570 1.00 97.62 83 TYR A O 1
ATOM 652 N N . VAL A 1 84 ? -2.970 -0.054 -0.622 1.00 97.75 84 VAL A N 1
ATOM 653 C CA . VAL A 1 84 ? -3.510 1.270 -0.338 1.00 97.75 84 VAL A CA 1
ATOM 654 C C . VAL A 1 84 ? -4.831 1.133 0.393 1.00 97.75 84 VAL A C 1
ATOM 656 O O . VAL A 1 84 ? -5.753 0.475 -0.092 1.00 97.75 84 VAL A O 1
ATOM 659 N N . ILE A 1 85 ? -4.929 1.801 1.537 1.00 98.19 85 ILE A N 1
ATOM 660 C CA . ILE A 1 85 ? -6.165 1.943 2.310 1.00 98.19 85 ILE A CA 1
ATOM 661 C C . ILE A 1 85 ? -6.493 3.424 2.482 1.00 98.19 85 ILE A C 1
ATOM 663 O O . ILE A 1 85 ? -5.603 4.281 2.462 1.00 98.19 85 ILE A O 1
ATOM 667 N N . TYR A 1 86 ? -7.771 3.720 2.696 1.00 97.00 86 TYR A N 1
ATOM 668 C CA . TYR A 1 86 ? -8.222 5.072 3.034 1.00 97.00 86 TYR A CA 1
ATOM 669 C C . TYR A 1 86 ? -8.755 5.177 4.462 1.00 97.00 86 TYR A C 1
ATOM 671 O O . TYR A 1 86 ? -8.683 6.258 5.043 1.00 97.00 86 TYR A O 1
ATOM 679 N N . ASP A 1 87 ? -9.236 4.073 5.039 1.00 96.25 87 ASP A N 1
ATOM 680 C CA . ASP A 1 87 ? -9.729 4.035 6.411 1.00 96.25 87 ASP A CA 1
ATOM 681 C C . ASP A 1 87 ? -8.628 3.537 7.356 1.00 96.25 87 ASP A C 1
ATOM 683 O O . ASP A 1 87 ? -8.154 2.404 7.252 1.00 96.25 87 ASP A O 1
ATOM 687 N N . ARG A 1 88 ? -8.235 4.377 8.320 1.00 95.12 88 ARG A N 1
ATOM 688 C CA . ARG A 1 88 ? -7.233 4.020 9.336 1.00 95.12 88 ARG A CA 1
ATOM 689 C C . ARG A 1 88 ? -7.660 2.827 10.191 1.00 95.12 88 ARG A C 1
ATOM 691 O O . ARG A 1 88 ? -6.795 2.126 10.700 1.00 95.12 88 ARG A O 1
ATOM 698 N N . ASN A 1 89 ? -8.964 2.584 10.341 1.00 96.25 89 ASN A N 1
ATOM 699 C CA . ASN A 1 89 ? -9.481 1.465 11.132 1.00 96.25 89 ASN A CA 1
ATOM 700 C C . ASN A 1 89 ? -9.167 0.106 10.488 1.00 96.25 89 ASN A C 1
ATOM 702 O O . ASN A 1 89 ? -9.347 -0.934 11.116 1.00 96.25 89 ASN A O 1
ATOM 706 N N . GLN A 1 90 ? -8.677 0.098 9.244 1.00 97.50 90 GLN A N 1
ATOM 707 C CA . GLN A 1 90 ? -8.129 -1.098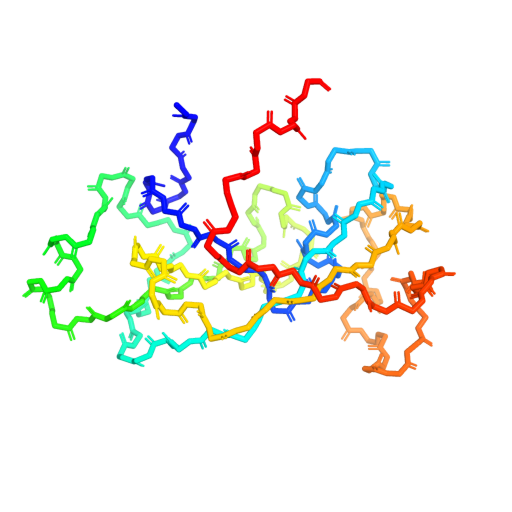 8.614 1.00 97.50 90 GLN A CA 1
ATOM 708 C C . GLN A 1 90 ? -6.754 -1.485 9.182 1.00 97.50 90 GLN A C 1
ATOM 710 O O . GLN A 1 90 ? -6.298 -2.595 8.925 1.00 97.50 90 GLN A O 1
ATOM 715 N N . ILE A 1 91 ? -6.085 -0.623 9.952 1.00 97.75 91 ILE A N 1
ATOM 716 C CA . ILE A 1 91 ? -4.827 -0.950 10.632 1.00 97.75 91 ILE A CA 1
ATOM 717 C C . ILE A 1 91 ? -5.154 -1.663 11.947 1.00 97.75 91 ILE A C 1
ATOM 719 O O . ILE A 1 91 ? -5.710 -1.073 12.868 1.00 97.75 91 ILE A O 1
ATOM 723 N N . VAL A 1 92 ? -4.800 -2.945 12.026 1.00 97.25 92 VAL A N 1
ATOM 724 C CA . VAL A 1 92 ? -5.077 -3.814 13.179 1.00 97.25 92 VAL A CA 1
ATOM 725 C C . VAL A 1 92 ? -4.032 -3.618 14.272 1.00 97.25 92 VAL A C 1
ATOM 727 O O . VAL A 1 92 ? -4.368 -3.541 15.450 1.00 97.25 92 VAL A O 1
ATOM 730 N N . SER A 1 93 ? -2.760 -3.544 13.889 1.00 95.00 93 SER A N 1
ATOM 731 C CA . SER A 1 93 ? -1.650 -3.301 14.807 1.00 95.00 93 SER A CA 1
ATOM 732 C C . SER A 1 93 ? -0.454 -2.716 14.070 1.00 95.00 93 SER A C 1
ATOM 734 O O . SER A 1 93 ? -0.324 -2.864 12.851 1.00 95.00 93 SER A O 1
ATOM 736 N N . MET A 1 94 ? 0.422 -2.050 14.818 1.00 94.31 94 MET A N 1
ATOM 737 C CA . MET A 1 94 ? 1.673 -1.496 14.321 1.00 94.31 94 MET A CA 1
ATOM 738 C C . MET A 1 94 ? 2.799 -1.780 15.308 1.00 94.31 94 MET A C 1
ATOM 740 O O . MET A 1 94 ? 2.633 -1.663 16.522 1.00 94.31 94 MET A O 1
ATOM 744 N N . LYS A 1 95 ? 3.973 -2.084 14.772 1.00 91.81 95 LYS A N 1
ATOM 745 C CA . LYS A 1 95 ? 5.231 -2.060 15.513 1.00 91.81 95 LYS A CA 1
ATOM 746 C C . LYS A 1 95 ? 6.271 -1.332 14.683 1.00 91.81 95 LYS A C 1
ATOM 748 O O . LYS A 1 95 ? 6.204 -1.324 13.456 1.00 91.81 95 LYS A O 1
ATOM 753 N N . GLY A 1 96 ? 7.237 -0.724 15.344 1.00 87.75 96 GLY A N 1
ATOM 754 C CA . GLY A 1 96 ? 8.302 -0.007 14.671 1.00 87.75 96 GLY A CA 1
ATOM 755 C C . GLY A 1 96 ? 9.681 -0.459 15.111 1.00 87.75 96 GLY A C 1
ATOM 756 O O . GLY A 1 96 ? 9.859 -0.921 16.237 1.00 87.75 96 GLY A O 1
ATOM 757 N N . TYR A 1 97 ? 10.657 -0.317 14.223 1.00 84.56 97 TYR A N 1
ATOM 758 C CA . TYR A 1 97 ? 12.055 -0.626 14.508 1.00 84.56 97 TYR A CA 1
ATOM 759 C C . TYR A 1 97 ? 12.992 0.345 13.793 1.00 84.56 97 TYR A C 1
ATOM 761 O O . TYR A 1 97 ? 12.696 0.857 12.706 1.00 84.56 97 TYR A O 1
ATOM 769 N N . LYS A 1 98 ? 14.149 0.601 14.415 1.00 86.06 98 LYS A N 1
ATOM 770 C CA . LYS A 1 98 ? 15.226 1.357 13.774 1.00 86.06 98 LYS A CA 1
ATOM 771 C C . LYS A 1 98 ? 15.730 0.596 12.557 1.00 86.06 98 LYS A C 1
ATOM 773 O O . LYS A 1 98 ? 15.878 -0.624 12.582 1.00 86.06 98 LYS A O 1
ATOM 778 N N . TRP A 1 99 ? 16.009 1.343 11.501 1.00 81.31 99 TRP A N 1
ATOM 779 C CA . TRP A 1 99 ? 16.466 0.817 10.231 1.00 81.31 99 TRP A CA 1
ATOM 780 C C . TRP A 1 99 ? 17.773 1.476 9.821 1.00 81.31 99 TRP A C 1
ATOM 782 O O . TRP A 1 99 ? 17.838 2.687 9.585 1.00 81.31 99 TRP A O 1
ATOM 792 N N . HIS A 1 100 ? 18.803 0.652 9.677 1.00 73.69 100 HIS A N 1
ATOM 793 C CA . HIS A 1 100 ? 20.127 1.057 9.224 1.00 73.69 100 HIS A CA 1
ATOM 794 C C . HIS A 1 100 ? 20.438 0.418 7.871 1.00 73.69 100 HIS A C 1
ATOM 796 O O . HIS A 1 100 ? 21.404 -0.321 7.704 1.00 73.69 100 HIS A O 1
ATOM 802 N N . GLY A 1 101 ? 19.588 0.702 6.885 1.00 64.38 101 GLY A N 1
ATOM 803 C CA . GLY A 1 101 ? 19.808 0.277 5.512 1.00 64.38 101 GLY A CA 1
ATOM 804 C C . GLY A 1 101 ? 20.876 1.102 4.792 1.00 64.38 101 GLY A C 1
ATOM 805 O O . GLY A 1 101 ? 21.234 2.225 5.160 1.00 64.38 101 GLY A O 1
ATOM 806 N N . THR A 1 102 ? 21.366 0.548 3.691 1.00 59.03 102 THR A N 1
ATOM 807 C CA . THR A 1 102 ? 22.054 1.296 2.641 1.00 59.03 102 THR A CA 1
ATOM 808 C C . THR A 1 102 ? 21.064 1.560 1.504 1.00 59.03 102 THR A C 1
ATOM 810 O O . THR A 1 102 ? 20.258 0.704 1.135 1.00 59.03 102 THR A O 1
ATOM 813 N N . LYS A 1 103 ? 21.064 2.775 0.937 1.00 57.59 103 LYS A N 1
ATOM 814 C CA . LYS A 1 103 ? 20.214 3.102 -0.220 1.00 57.59 103 LYS A CA 1
ATOM 815 C C . LYS A 1 103 ? 20.839 2.531 -1.499 1.00 57.59 103 LYS A C 1
ATOM 817 O O . LYS A 1 103 ? 21.434 3.273 -2.277 1.00 57.59 103 LYS A O 1
ATOM 822 N N . HIS A 1 104 ? 20.710 1.227 -1.725 1.00 56.09 104 HIS A N 1
ATOM 823 C CA . HIS A 1 104 ? 21.085 0.605 -2.997 1.00 56.09 104 HIS A CA 1
ATOM 824 C C . HIS A 1 104 ? 19.842 0.428 -3.865 1.00 56.09 104 HIS A C 1
ATOM 826 O O . HIS A 1 104 ? 19.103 -0.538 -3.744 1.00 56.09 104 HIS A O 1
ATOM 832 N N . TRP A 1 105 ? 19.601 1.393 -4.755 1.00 55.09 105 TRP A N 1
ATOM 833 C CA . TRP A 1 105 ? 18.486 1.363 -5.710 1.00 55.09 105 TRP A CA 1
ATOM 834 C C . TRP A 1 105 ? 18.661 0.319 -6.828 1.00 55.09 105 TRP A C 1
ATOM 836 O O . TRP A 1 105 ? 17.770 0.182 -7.660 1.00 55.09 105 TRP A O 1
ATOM 846 N N . TRP A 1 106 ? 19.803 -0.377 -6.883 1.00 50.41 106 TRP A N 1
ATOM 847 C CA . TRP A 1 106 ? 20.157 -1.337 -7.932 1.00 50.41 106 TRP A CA 1
ATOM 848 C C . TRP A 1 106 ? 20.432 -2.754 -7.427 1.00 50.41 106 TRP A C 1
ATOM 850 O O . TRP A 1 106 ? 20.869 -3.558 -8.242 1.00 50.41 106 TRP A O 1
ATOM 860 N N . ASP A 1 107 ? 20.247 -3.065 -6.137 1.00 54.38 107 ASP A N 1
ATOM 861 C CA . ASP A 1 107 ? 20.566 -4.406 -5.631 1.00 54.38 107 ASP A CA 1
ATOM 862 C C . ASP A 1 107 ? 19.553 -5.438 -6.168 1.00 54.38 107 ASP A C 1
ATOM 864 O O . ASP A 1 107 ? 18.399 -5.447 -5.730 1.00 54.38 107 ASP A O 1
ATOM 868 N N . PRO A 1 108 ? 19.946 -6.300 -7.127 1.00 44.22 108 PRO A N 1
ATOM 869 C CA . PRO A 1 108 ? 19.042 -7.271 -7.725 1.00 44.22 108 PRO A CA 1
ATOM 870 C C . PRO A 1 108 ? 18.792 -8.481 -6.809 1.00 44.22 108 PRO A C 1
ATOM 872 O O . PRO A 1 108 ? 17.925 -9.295 -7.120 1.00 44.22 108 PRO A O 1
ATOM 875 N N . ASN A 1 109 ? 19.513 -8.597 -5.685 1.00 41.78 109 ASN A N 1
ATOM 876 C CA . ASN A 1 109 ? 19.406 -9.706 -4.738 1.00 41.78 109 ASN A CA 1
ATOM 877 C C . ASN A 1 109 ? 18.524 -9.393 -3.521 1.00 41.78 109 ASN A C 1
ATOM 879 O O . ASN A 1 109 ? 18.264 -10.289 -2.727 1.00 41.78 109 ASN A O 1
ATOM 883 N N . ALA A 1 110 ? 17.985 -8.178 -3.388 1.00 48.50 110 ALA A N 1
ATOM 884 C CA . ALA A 1 110 ? 17.089 -7.842 -2.278 1.00 48.50 110 ALA A CA 1
ATOM 885 C C . ALA A 1 110 ? 15.761 -8.629 -2.290 1.00 48.50 110 ALA A C 1
ATOM 887 O O . ALA A 1 110 ? 15.132 -8.804 -1.251 1.00 48.50 110 ALA A O 1
ATOM 888 N N . ALA A 1 111 ? 15.347 -9.135 -3.457 1.00 39.50 111 ALA A N 1
ATOM 889 C CA . ALA A 1 111 ? 14.206 -10.043 -3.602 1.00 39.50 111 ALA A CA 1
ATOM 890 C C . ALA A 1 111 ? 14.541 -11.512 -3.258 1.00 39.50 111 ALA A C 1
ATOM 892 O O . ALA A 1 111 ? 13.644 -12.352 -3.235 1.00 39.50 111 ALA A O 1
ATOM 893 N N . LEU A 1 112 ? 15.822 -11.825 -3.030 1.00 38.97 112 LEU A N 1
ATOM 894 C CA . LEU A 1 112 ? 16.335 -13.150 -2.668 1.00 38.97 112 LEU A CA 1
ATOM 895 C C . LEU A 1 112 ? 16.844 -13.211 -1.224 1.00 38.97 112 LEU A C 1
ATOM 897 O O . LEU A 1 112 ? 17.220 -14.295 -0.779 1.00 38.97 112 LEU A O 1
ATOM 901 N N . SER A 1 113 ? 16.854 -12.088 -0.494 1.00 39.12 113 SER A N 1
ATOM 902 C CA . SER A 1 113 ? 17.104 -12.117 0.943 1.00 39.12 113 SER A CA 1
ATOM 903 C C . SER A 1 113 ? 16.007 -12.969 1.586 1.00 39.12 113 SER A C 1
ATOM 905 O O . SER A 1 113 ? 14.820 -12.669 1.403 1.00 39.12 113 SER A O 1
ATOM 907 N N . PRO A 1 114 ? 16.377 -14.046 2.294 1.00 36.34 114 PRO A N 1
ATOM 908 C CA . PRO A 1 114 ? 15.421 -14.846 3.032 1.00 36.34 114 PRO A CA 1
ATOM 909 C C . PRO A 1 114 ? 14.592 -13.934 3.951 1.00 36.34 114 PRO A C 1
ATOM 911 O O . PRO A 1 114 ? 15.074 -12.891 4.407 1.00 36.34 114 PRO A O 1
ATOM 914 N N . MET A 1 115 ? 13.344 -14.316 4.251 1.00 42.69 115 MET A N 1
ATOM 915 C CA . MET A 1 115 ? 12.539 -13.645 5.293 1.00 42.69 115 MET A CA 1
ATOM 916 C C . MET A 1 115 ? 13.251 -13.628 6.666 1.00 42.69 115 MET A C 1
ATOM 918 O O . MET A 1 115 ? 12.837 -12.943 7.597 1.00 42.69 115 MET A O 1
ATOM 922 N N . ASP A 1 116 ? 14.352 -14.358 6.751 1.00 37.06 116 ASP A N 1
ATOM 923 C CA . ASP A 1 116 ? 15.371 -14.493 7.765 1.00 37.06 116 ASP A CA 1
ATOM 924 C C . ASP A 1 116 ? 16.708 -13.868 7.303 1.00 37.06 116 ASP A C 1
ATOM 926 O O . ASP A 1 116 ? 17.643 -14.556 6.920 1.00 37.06 116 ASP A O 1
ATOM 930 N N . GLY A 1 117 ? 16.805 -12.539 7.388 1.00 42.44 117 GLY A N 1
ATOM 931 C CA . GLY A 1 117 ? 18.065 -11.840 7.669 1.00 42.44 117 GLY A CA 1
ATOM 932 C C . GLY A 1 117 ? 19.159 -11.864 6.593 1.00 42.44 117 GLY A C 1
ATOM 933 O O . GLY A 1 117 ? 20.024 -12.723 6.597 1.00 42.44 117 GLY A O 1
ATOM 934 N N . GLU A 1 118 ? 19.191 -10.828 5.756 1.00 45.78 118 GLU A N 1
ATOM 935 C CA . GLU A 1 118 ? 20.366 -9.961 5.528 1.00 45.78 118 GLU A CA 1
AT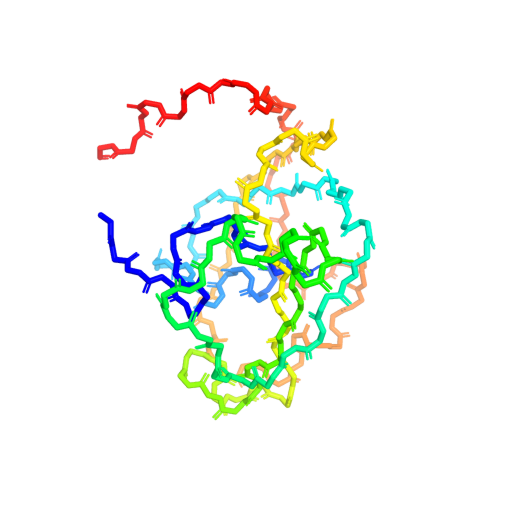OM 936 C C . GLU A 1 118 ? 20.036 -8.987 4.386 1.00 45.78 118 GLU A C 1
ATOM 938 O O . GLU A 1 118 ? 20.310 -9.227 3.214 1.00 45.78 118 GLU A O 1
ATOM 943 N N . ALA A 1 119 ? 19.369 -7.888 4.742 1.00 43.88 119 ALA A N 1
ATOM 944 C CA . ALA A 1 119 ? 19.386 -6.606 4.032 1.00 43.88 119 ALA A CA 1
ATOM 945 C C . ALA A 1 119 ? 18.761 -5.551 4.962 1.00 43.88 119 ALA A C 1
ATOM 947 O O . ALA A 1 119 ? 17.676 -5.042 4.703 1.00 43.88 119 ALA A O 1
ATOM 948 N N . GLY A 1 120 ? 19.436 -5.282 6.085 1.00 46.28 120 GLY A N 1
ATOM 949 C CA . GLY A 1 120 ? 18.978 -4.403 7.166 1.00 46.28 120 GLY A CA 1
ATOM 950 C C . GLY A 1 120 ? 18.672 -5.203 8.429 1.00 46.28 120 GLY A C 1
ATOM 951 O O . GLY A 1 120 ? 17.670 -5.908 8.500 1.00 46.28 120 GLY A O 1
ATOM 952 N N . ILE A 1 121 ? 19.566 -5.130 9.412 1.00 46.72 121 ILE A N 1
ATOM 953 C CA . ILE A 1 121 ? 19.338 -5.714 10.734 1.00 46.72 121 ILE A CA 1
ATOM 954 C C . ILE A 1 121 ? 18.442 -4.726 11.501 1.00 46.72 121 ILE A C 1
ATOM 956 O O . ILE A 1 121 ? 18.775 -3.539 11.549 1.00 46.72 121 ILE A O 1
ATOM 960 N N . PRO A 1 122 ? 17.292 -5.155 12.054 1.00 53.03 122 PRO A N 1
ATOM 961 C CA . PRO A 1 122 ? 16.577 -4.364 13.046 1.00 53.03 122 PRO A CA 1
ATOM 962 C C . PRO A 1 122 ? 17.505 -4.173 14.247 1.00 53.03 122 PRO A C 1
ATOM 964 O O . PRO A 1 122 ? 17.864 -5.146 14.906 1.00 53.03 122 PRO A O 1
ATOM 967 N N . ASP A 1 123 ? 17.921 -2.936 14.509 1.00 52.88 123 ASP A N 1
ATOM 968 C CA . ASP A 1 123 ? 18.929 -2.660 15.543 1.00 52.88 123 ASP A CA 1
ATOM 969 C C . ASP A 1 123 ? 18.377 -2.800 16.975 1.00 52.88 123 ASP A C 1
ATOM 971 O O . ASP A 1 123 ? 19.156 -2.888 17.918 1.00 52.88 123 ASP A O 1
ATOM 975 N N . ASP A 1 124 ? 17.051 -2.862 17.149 1.00 57.66 124 ASP A N 1
ATOM 976 C CA . ASP A 1 124 ? 16.384 -2.887 18.454 1.00 57.66 124 ASP A CA 1
ATOM 977 C C . ASP A 1 124 ? 15.121 -3.768 18.458 1.00 57.66 124 ASP A C 1
ATOM 979 O O . ASP A 1 124 ? 14.525 -4.057 17.415 1.00 57.66 124 ASP A O 1
ATOM 983 N N . ALA A 1 125 ? 14.677 -4.150 19.661 1.00 57.16 125 ALA A N 1
ATOM 984 C CA . ALA A 1 125 ? 13.381 -4.788 19.872 1.00 57.16 125 ALA A CA 1
ATOM 985 C C . ALA A 1 125 ? 12.236 -3.895 19.338 1.00 57.16 125 ALA A C 1
ATOM 987 O O . ALA A 1 125 ? 12.289 -2.675 19.525 1.00 57.16 125 ALA A O 1
ATOM 988 N N . PRO A 1 126 ? 11.194 -4.467 18.700 1.00 61.47 126 PRO A N 1
ATOM 989 C CA . PRO A 1 126 ? 10.098 -3.679 18.152 1.00 61.47 126 PRO A CA 1
ATOM 990 C C . PRO A 1 126 ? 9.394 -2.870 19.244 1.00 61.47 126 PRO A C 1
ATOM 992 O O . PRO A 1 126 ? 9.031 -3.413 20.287 1.00 61.47 126 PRO A O 1
ATOM 995 N N . LEU A 1 127 ? 9.165 -1.584 18.986 1.00 70.31 127 LEU A N 1
ATOM 996 C CA . LEU A 1 127 ? 8.302 -0.750 19.817 1.00 70.31 127 LEU A CA 1
ATOM 997 C C . LEU A 1 127 ? 6.867 -0.899 19.313 1.00 70.31 127 LEU A C 1
ATOM 999 O O . LEU A 1 127 ? 6.609 -0.639 18.136 1.00 70.31 127 LEU A O 1
ATOM 1003 N N . GLU A 1 128 ? 5.941 -1.319 20.176 1.00 73.44 128 GLU A N 1
ATOM 1004 C CA . GLU A 1 128 ? 4.515 -1.268 19.845 1.00 73.44 128 GLU A CA 1
ATOM 1005 C C . GLU A 1 128 ? 4.092 0.188 19.652 1.00 73.44 128 GLU A C 1
ATOM 1007 O O . GLU A 1 128 ? 4.406 1.060 20.465 1.00 73.44 128 GLU A O 1
ATOM 1012 N N . LEU A 1 129 ? 3.400 0.449 18.546 1.00 71.62 129 LEU A N 1
ATOM 1013 C CA . LEU A 1 129 ? 2.889 1.771 18.220 1.00 71.62 129 LEU A CA 1
ATOM 1014 C C . LEU A 1 129 ? 1.372 1.747 18.334 1.00 71.62 129 LEU A C 1
ATOM 1016 O O . LEU A 1 129 ? 0.718 0.839 17.821 1.00 71.62 129 LEU A O 1
ATOM 1020 N N . ASP A 1 130 ? 0.811 2.774 18.967 1.00 72.00 130 ASP A N 1
ATOM 1021 C CA . ASP A 1 130 ? -0.631 2.980 18.956 1.00 72.00 130 ASP A CA 1
ATOM 1022 C C . ASP A 1 130 ? -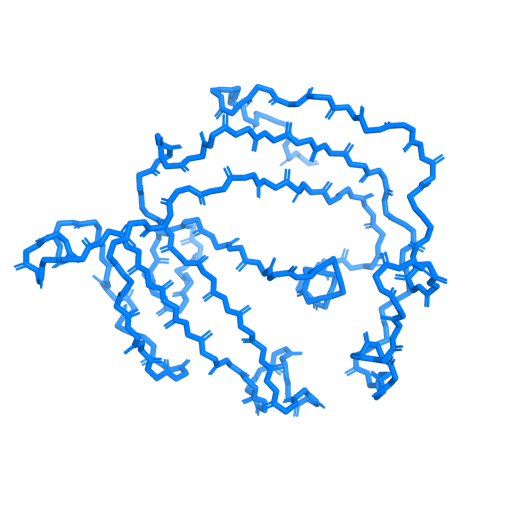1.061 3.437 17.548 1.00 72.00 130 ASP A C 1
ATOM 1024 O O . ASP A 1 130 ? -0.662 4.526 17.119 1.00 72.00 130 ASP A O 1
ATOM 1028 N N . PRO A 1 131 ? -1.891 2.662 16.822 1.00 62.00 131 PRO A N 1
ATOM 1029 C CA . PRO A 1 131 ? -2.396 3.067 15.509 1.00 62.00 131 PRO A CA 1
ATOM 1030 C C . PRO A 1 131 ? -3.262 4.336 15.576 1.00 62.00 131 PRO A C 1
ATOM 1032 O O . PRO A 1 131 ? -3.503 4.987 14.551 1.00 62.00 131 PRO A O 1
ATOM 1035 N N . ASN A 1 132 ? -3.725 4.709 16.776 1.00 64.38 132 ASN A N 1
ATOM 1036 C CA . ASN A 1 132 ? -4.492 5.918 17.025 1.00 64.38 132 ASN A CA 1
ATOM 1037 C C . ASN A 1 132 ? -3.649 7.154 17.345 1.00 64.38 132 ASN A C 1
ATOM 1039 O O . ASN A 1 132 ? -4.177 8.261 17.187 1.00 64.38 132 ASN A O 1
ATOM 1043 N N . ALA A 1 133 ? -2.372 6.996 17.704 1.00 62.66 133 ALA A N 1
ATOM 1044 C CA . ALA A 1 133 ? -1.502 8.114 18.038 1.00 62.66 133 ALA A CA 1
ATOM 1045 C C . ALA A 1 133 ? -1.359 9.074 16.847 1.00 62.66 13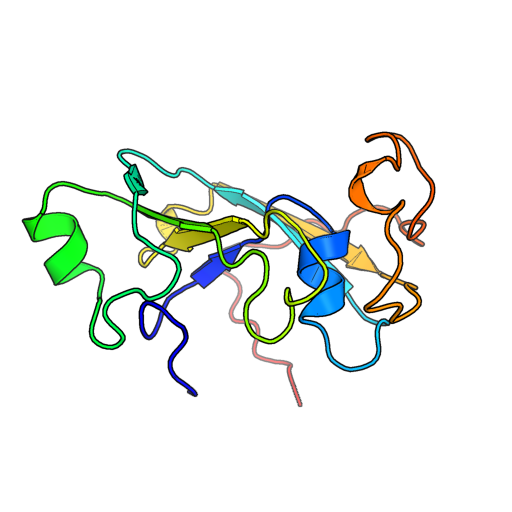3 ALA A C 1
ATOM 1047 O O . ALA A 1 133 ? -1.068 8.675 15.717 1.00 62.66 133 ALA A O 1
ATOM 1048 N N . ILE A 1 134 ? -1.573 10.364 17.104 1.00 48.62 134 ILE A N 1
ATOM 1049 C CA . ILE A 1 134 ? -1.209 11.424 16.166 1.00 48.62 134 ILE A CA 1
ATOM 1050 C C . ILE A 1 134 ? 0.322 11.455 16.150 1.00 48.62 134 ILE A C 1
ATOM 1052 O O . ILE A 1 134 ? 0.943 11.762 17.167 1.00 48.62 134 ILE A O 1
ATOM 1056 N N . ILE A 1 135 ? 0.940 11.107 15.017 1.00 49.69 135 ILE A N 1
ATOM 1057 C CA . ILE A 1 135 ? 2.376 11.326 14.809 1.00 49.69 135 ILE A CA 1
ATOM 1058 C C . ILE A 1 135 ? 2.565 12.835 14.608 1.00 49.69 135 ILE A C 1
ATOM 1060 O O . ILE A 1 135 ? 2.597 13.323 13.483 1.00 49.69 135 ILE A O 1
ATOM 1064 N N . ASP A 1 136 ? 2.610 13.574 15.715 1.00 35.19 136 ASP A N 1
ATOM 1065 C CA . ASP A 1 136 ? 2.780 15.034 15.734 1.00 35.19 136 ASP A CA 1
ATOM 1066 C C . ASP A 1 136 ? 4.254 15.468 15.672 1.00 35.19 136 ASP A C 1
ATOM 1068 O O . ASP A 1 136 ? 4.545 16.663 15.679 1.00 35.19 136 ASP A O 1
ATOM 1072 N N . ASP A 1 137 ? 5.196 14.526 15.564 1.00 34.31 137 ASP A N 1
ATOM 1073 C CA . ASP A 1 137 ? 6.625 14.841 15.542 1.00 34.31 137 ASP A CA 1
ATOM 1074 C C . ASP A 1 137 ? 7.311 14.284 14.288 1.00 34.31 137 ASP A C 1
ATOM 1076 O O . ASP A 1 137 ? 7.929 13.222 14.261 1.00 34.31 137 ASP A O 1
ATOM 1080 N N . CYS A 1 138 ? 7.148 15.025 13.198 1.00 31.33 138 CYS A N 1
ATOM 1081 C CA . CYS A 1 138 ? 8.048 15.009 12.049 1.00 31.33 138 CYS A CA 1
ATOM 1082 C C . CYS A 1 138 ? 8.428 16.466 11.757 1.00 31.33 138 CYS A C 1
ATOM 1084 O O . CYS A 1 138 ? 7.934 17.064 10.797 1.00 31.33 138 CYS A O 1
ATOM 1086 N N . ARG A 1 139 ? 9.237 17.060 12.641 1.00 30.25 139 ARG A N 1
ATOM 1087 C CA . ARG A 1 139 ? 9.978 18.297 12.360 1.00 30.25 139 ARG A CA 1
ATOM 1088 C C . ARG A 1 139 ? 11.362 17.998 11.808 1.00 30.25 139 ARG A C 1
ATOM 1090 O O . ARG A 1 139 ? 12.002 17.046 12.301 1.00 30.25 139 ARG A O 1
#

pLDDT: mean 79.36, std 20.48, range [30.25, 98.75]

Organism: NCBI:txid141414